Protein AF-A0ABD2ZGV6-F1 (afdb_monomer_lite)

Sequence (115 aa):
MDSVSIGETEGGKIGHRIYLPASFIGGPRDMKHRYIDAMALVQKYGKPDLFLTMTCNTMWKEIQENLKYKEQAQDRPDLVSRVFRAKLKMLKSEITKKQIFGPVIACVYVIEFQK

Organism: NCBI:txid153742

pLDDT: mean 86.67, std 16.08, range [33.81, 97.69]

Structure (mmCIF, N/CA/C/O backbone):
data_AF-A0ABD2ZGV6-F1
#
_entry.id   AF-A0ABD2ZGV6-F1
#
loop_
_atom_site.group_PDB
_atom_site.id
_atom_site.type_symbol
_atom_site.label_atom_id
_atom_site.label_alt_id
_atom_site.label_comp_id
_atom_site.label_asym_id
_atom_site.label_entity_id
_atom_site.label_seq_id
_atom_site.pdbx_PDB_ins_code
_atom_site.Cartn_x
_atom_site.Cartn_y
_atom_site.Cartn_z
_atom_site.occupancy
_atom_site.B_iso_or_equiv
_atom_site.auth_seq_id
_atom_site.auth_comp_id
_atom_site.auth_asym_id
_atom_site.auth_atom_id
_atom_site.pdbx_PDB_model_num
ATOM 1 N N . MET A 1 1 ? -13.332 -7.468 -36.895 1.00 44.56 1 MET A N 1
ATOM 2 C CA . MET A 1 1 ? -13.847 -8.324 -37.977 1.00 44.56 1 MET A CA 1
ATOM 3 C C . MET A 1 1 ? -12.655 -9.080 -38.500 1.00 44.56 1 MET A C 1
ATOM 5 O O . MET A 1 1 ? -11.707 -8.400 -38.846 1.00 44.56 1 MET A O 1
ATOM 9 N N . ASP A 1 2 ? -12.690 -10.404 -38.350 1.00 33.81 2 ASP A N 1
ATOM 10 C CA . ASP A 1 2 ? -11.839 -11.457 -38.939 1.00 33.81 2 ASP A CA 1
ATOM 11 C C . ASP A 1 2 ? -11.937 -12.653 -37.967 1.00 33.81 2 ASP A C 1
ATOM 13 O O . ASP A 1 2 ? -11.636 -12.494 -36.789 1.00 33.81 2 ASP A O 1
ATOM 17 N N . SER A 1 3 ? -12.404 -13.859 -38.278 1.00 39.75 3 SER A N 1
ATOM 18 C CA . SER A 1 3 ? -13.076 -14.418 -39.449 1.00 39.75 3 SER A CA 1
ATOM 19 C C . SER A 1 3 ? -13.896 -15.618 -38.960 1.00 39.75 3 SER A C 1
ATOM 21 O O . SER A 1 3 ? -13.415 -16.430 -38.170 1.00 39.75 3 SER A O 1
ATOM 23 N N . VAL A 1 4 ? -15.142 -15.719 -39.422 1.00 50.69 4 VAL A N 1
ATOM 24 C CA . VAL A 1 4 ? -15.985 -16.916 -39.317 1.00 50.69 4 VAL A CA 1
ATOM 25 C C . VAL A 1 4 ? -15.556 -17.865 -40.427 1.00 50.69 4 VAL A C 1
ATOM 27 O O . VAL A 1 4 ? -15.754 -17.521 -41.587 1.00 50.69 4 VAL A O 1
ATOM 30 N N . SER A 1 5 ? -15.014 -19.039 -40.090 1.00 49.59 5 SER A N 1
ATOM 31 C CA . SER A 1 5 ? -14.970 -20.194 -41.008 1.00 49.59 5 SER A CA 1
ATOM 32 C C . SER A 1 5 ? -14.401 -21.462 -40.360 1.00 49.59 5 SER A C 1
ATOM 34 O O . SER A 1 5 ? -13.454 -22.040 -40.878 1.00 49.59 5 SER A O 1
ATOM 36 N N . ILE A 1 6 ? -14.989 -21.925 -39.253 1.00 45.66 6 ILE A N 1
ATOM 37 C CA . ILE A 1 6 ? -15.055 -23.359 -38.922 1.00 45.66 6 ILE A CA 1
ATOM 38 C C . ILE A 1 6 ? -16.432 -23.567 -38.293 1.00 45.66 6 ILE A C 1
ATOM 40 O O . ILE A 1 6 ? -16.723 -23.015 -37.235 1.00 45.66 6 ILE A O 1
ATOM 44 N N . GLY A 1 7 ? -17.312 -24.284 -38.990 1.00 47.28 7 GLY A N 1
ATOM 45 C CA . GLY A 1 7 ? -18.621 -24.651 -38.467 1.00 47.28 7 GLY A CA 1
ATOM 46 C C . GLY A 1 7 ? -18.458 -25.583 -37.272 1.00 47.28 7 GLY A C 1
ATOM 47 O O . GLY A 1 7 ? -18.287 -26.784 -37.448 1.00 47.28 7 GLY A O 1
ATOM 48 N N . GLU A 1 8 ? -18.494 -25.030 -36.061 1.00 42.75 8 GLU A N 1
ATOM 49 C CA . GLU A 1 8 ? -18.656 -25.822 -34.847 1.00 42.75 8 GLU A CA 1
ATOM 50 C C . GLU A 1 8 ? -20.134 -26.209 -34.706 1.00 42.75 8 GLU A C 1
ATOM 52 O O . GLU A 1 8 ? -20.991 -25.391 -34.380 1.00 42.75 8 GLU A O 1
ATOM 57 N N . THR A 1 9 ? -20.440 -27.480 -34.957 1.00 52.12 9 THR A N 1
ATOM 58 C CA . THR A 1 9 ? -21.767 -28.104 -34.795 1.00 52.12 9 THR A CA 1
ATOM 59 C C . THR A 1 9 ? -22.093 -28.501 -33.347 1.00 52.12 9 THR A C 1
ATOM 61 O O . THR A 1 9 ? -22.996 -29.299 -33.112 1.00 52.12 9 THR A O 1
ATOM 64 N N . GLU A 1 10 ? -21.401 -27.933 -32.356 1.00 49.19 10 GLU A N 1
ATOM 65 C CA . GLU A 1 10 ? -21.692 -28.130 -30.932 1.00 49.19 10 GLU A CA 1
ATOM 66 C C . GLU A 1 10 ? -22.025 -26.793 -30.260 1.00 49.19 10 GLU A C 1
ATOM 68 O O . GLU A 1 10 ? -21.145 -26.009 -29.910 1.00 49.19 10 GLU A O 1
ATOM 73 N N . GLY A 1 11 ? -23.313 -26.555 -29.993 1.00 53.91 11 GLY A N 1
ATOM 74 C CA . GLY A 1 11 ? -23.795 -25.358 -29.285 1.00 53.91 11 GLY A CA 1
ATOM 75 C C . GLY A 1 11 ? -23.295 -25.203 -27.837 1.00 53.91 11 GLY A C 1
ATOM 76 O O . GLY A 1 11 ? -23.634 -24.221 -27.184 1.00 53.91 11 GLY A O 1
ATOM 77 N N . GLY A 1 12 ? -22.492 -26.143 -27.321 1.00 56.28 12 GLY A N 1
ATOM 78 C CA . GLY A 1 12 ? -21.933 -26.121 -25.963 1.00 56.28 12 GLY A CA 1
ATOM 79 C C . GLY A 1 12 ? -20.646 -25.301 -25.796 1.00 56.28 12 GLY A C 1
ATOM 80 O O . GLY A 1 12 ? -20.242 -25.034 -24.663 1.00 56.28 12 GLY A O 1
ATOM 81 N N . LYS A 1 13 ? -20.001 -24.883 -26.896 1.00 50.34 13 LYS A N 1
ATOM 82 C CA . LYS A 1 13 ? -18.731 -24.126 -26.871 1.00 50.34 13 LYS A CA 1
ATOM 83 C C . LYS A 1 13 ? -18.895 -22.608 -26.977 1.00 50.34 13 LYS A C 1
ATOM 85 O O . LYS A 1 13 ? -17.918 -21.870 -26.869 1.00 50.34 13 LYS A O 1
ATOM 90 N N . ILE A 1 14 ? -20.127 -22.117 -27.098 1.00 52.50 14 ILE A N 1
ATOM 91 C CA . ILE A 1 14 ? -20.416 -20.682 -27.137 1.00 52.50 14 ILE A CA 1
ATOM 92 C C . ILE A 1 14 ? -20.626 -20.168 -25.706 1.00 52.50 14 ILE A C 1
ATOM 94 O O . ILE A 1 14 ? -21.635 -20.443 -25.066 1.00 52.50 14 ILE A O 1
ATOM 98 N N . GLY A 1 15 ? -19.661 -19.385 -25.212 1.00 59.81 15 GLY A N 1
ATOM 99 C CA . GLY A 1 15 ? -19.870 -18.441 -24.109 1.00 59.81 15 GLY A CA 1
ATOM 100 C C . GLY A 1 15 ? -20.063 -19.046 -22.715 1.00 59.81 15 GLY A C 1
ATOM 101 O O . GLY A 1 15 ? -21.052 -18.749 -22.046 1.00 59.81 15 GLY A O 1
ATOM 102 N N . HIS A 1 16 ? -19.102 -19.828 -22.215 1.00 64.19 16 HIS A N 1
ATOM 103 C CA . HIS A 1 16 ? -19.086 -20.168 -20.788 1.00 64.19 16 HIS A CA 1
ATOM 104 C C . HIS A 1 16 ? -18.889 -18.902 -19.938 1.00 64.19 16 HIS A C 1
ATOM 106 O O . HIS A 1 16 ? -17.880 -18.204 -20.047 1.00 64.19 16 HIS A O 1
ATOM 112 N N . ARG A 1 17 ? -19.855 -18.601 -19.062 1.00 69.94 17 ARG A N 1
ATOM 113 C CA . ARG A 1 17 ? -19.766 -17.481 -18.118 1.00 69.94 17 ARG A CA 1
ATOM 114 C C . ARG A 1 17 ? -18.743 -17.812 -17.030 1.00 69.94 17 ARG A C 1
ATOM 116 O O . ARG A 1 17 ? -19.065 -18.471 -16.045 1.00 69.94 17 ARG A O 1
ATOM 123 N N . ILE A 1 18 ? -17.509 -17.346 -17.204 1.00 75.38 18 ILE A N 1
ATOM 124 C CA . ILE A 1 18 ? -16.445 -17.503 -16.209 1.00 75.38 18 ILE A CA 1
ATOM 125 C C . ILE A 1 18 ? -16.627 -16.437 -15.125 1.00 75.38 18 ILE A C 1
ATOM 127 O O . ILE A 1 18 ? -16.550 -15.237 -15.388 1.00 75.38 18 ILE A O 1
ATOM 131 N N . TYR A 1 19 ? -16.868 -16.870 -13.888 1.00 78.94 19 TYR A N 1
ATOM 132 C CA . TYR A 1 19 ? -16.866 -15.979 -12.732 1.00 78.94 19 TYR A CA 1
ATOM 133 C C . TYR A 1 19 ? -15.472 -15.941 -12.119 1.00 78.94 19 TYR A C 1
ATOM 135 O O . TYR A 1 19 ? -14.986 -16.949 -11.611 1.00 78.94 19 TYR A O 1
ATOM 143 N N . LEU A 1 20 ? -14.849 -14.764 -12.116 1.00 82.88 20 LEU A N 1
ATOM 144 C CA . LEU A 1 20 ? -13.584 -14.582 -11.412 1.00 82.88 20 LEU A CA 1
ATOM 145 C C . LEU A 1 20 ? -13.802 -14.723 -9.893 1.00 82.88 20 LEU A C 1
ATOM 147 O O . LEU A 1 20 ? -14.740 -14.114 -9.357 1.00 82.88 20 LEU A O 1
ATOM 151 N N . PRO A 1 21 ? -12.969 -15.515 -9.194 1.00 82.44 21 PRO A N 1
ATOM 152 C CA . PRO A 1 21 ? -13.048 -15.673 -7.746 1.00 82.44 21 PRO A CA 1
ATOM 153 C C . PRO A 1 21 ? -12.625 -14.390 -7.018 1.00 82.44 21 PRO A C 1
ATOM 155 O O . PRO A 1 21 ? -11.983 -13.511 -7.588 1.00 82.44 21 PRO A O 1
ATOM 158 N N . ALA A 1 22 ? -12.940 -14.296 -5.723 1.00 80.31 22 ALA A N 1
ATOM 159 C CA . ALA A 1 22 ? -12.493 -13.180 -4.882 1.00 80.31 22 ALA A CA 1
ATOM 160 C C . ALA A 1 22 ? -10.963 -13.125 -4.702 1.00 80.31 22 ALA A C 1
ATOM 162 O O . ALA A 1 22 ? -10.439 -12.087 -4.327 1.00 80.31 22 ALA A O 1
ATOM 163 N N . SER A 1 23 ? -10.241 -14.209 -5.006 1.00 84.38 23 SER A N 1
ATOM 164 C CA . SER A 1 23 ? -8.773 -14.230 -5.034 1.00 84.38 23 SER A CA 1
ATOM 165 C C . SER A 1 23 ? -8.169 -13.457 -6.213 1.00 84.38 23 SER A C 1
ATOM 167 O O . SER A 1 23 ? -6.965 -13.205 -6.221 1.00 84.38 23 SER A O 1
ATOM 169 N N . PHE A 1 24 ? -8.976 -13.065 -7.206 1.00 85.94 24 PHE A N 1
ATOM 170 C CA . PHE A 1 24 ? -8.527 -12.194 -8.285 1.00 85.94 24 PHE A CA 1
ATOM 171 C C . PHE A 1 24 ? -8.419 -10.743 -7.790 1.00 85.94 24 PHE A C 1
ATOM 173 O O . PHE A 1 24 ? -9.414 -10.017 -7.708 1.00 85.94 24 PHE A O 1
ATOM 180 N N . ILE A 1 25 ? -7.191 -10.338 -7.457 1.00 84.75 25 ILE A N 1
ATOM 181 C CA . ILE A 1 25 ? -6.867 -9.015 -6.910 1.00 84.75 25 ILE A CA 1
ATOM 182 C C . ILE A 1 25 ? -7.307 -7.900 -7.867 1.00 84.75 25 ILE A C 1
ATOM 184 O O . ILE A 1 25 ? -7.008 -7.935 -9.058 1.00 84.75 25 ILE A O 1
ATOM 188 N N . GLY A 1 26 ? -7.991 -6.889 -7.331 1.00 83.25 26 GLY A N 1
ATOM 189 C CA . GLY A 1 26 ? -8.499 -5.742 -8.089 1.00 83.25 26 GLY A CA 1
ATOM 190 C C . GLY A 1 26 ? -9.818 -6.005 -8.821 1.00 83.25 26 GLY A C 1
ATOM 191 O O . GLY A 1 26 ? -10.369 -5.093 -9.436 1.00 83.25 26 GLY A O 1
ATOM 192 N N . GLY A 1 27 ? -10.361 -7.225 -8.753 1.00 88.50 27 GLY A N 1
ATOM 193 C CA . GLY A 1 27 ? -11.691 -7.531 -9.272 1.00 88.50 27 GLY A CA 1
ATOM 194 C C . GLY A 1 27 ? -12.822 -7.011 -8.373 1.00 88.50 27 GLY A C 1
ATOM 195 O O . GLY A 1 27 ? -12.616 -6.799 -7.176 1.00 88.50 27 GLY A O 1
ATOM 196 N N . PRO A 1 28 ? -14.063 -6.901 -8.889 1.00 88.56 28 PRO A N 1
ATOM 197 C CA . PRO A 1 28 ? -15.209 -6.428 -8.103 1.00 88.56 28 PRO A CA 1
ATOM 198 C C . PRO A 1 28 ? -15.451 -7.225 -6.812 1.00 88.56 28 PRO A C 1
ATOM 200 O O . PRO A 1 28 ? -15.872 -6.668 -5.800 1.00 88.56 28 PRO A O 1
ATOM 203 N N . ARG A 1 29 ? -15.177 -8.537 -6.832 1.00 89.31 29 ARG A N 1
ATOM 204 C CA . ARG A 1 29 ? -15.345 -9.407 -5.659 1.00 89.31 29 ARG A CA 1
ATOM 205 C C . ARG A 1 29 ? -14.250 -9.206 -4.608 1.00 89.31 29 ARG A C 1
ATOM 207 O O . ARG A 1 29 ? -14.592 -9.160 -3.432 1.00 89.31 29 ARG A O 1
ATOM 214 N N . ASP A 1 30 ? -12.988 -9.058 -5.015 1.00 90.75 30 ASP A N 1
ATOM 215 C CA . ASP A 1 30 ? -11.868 -8.730 -4.111 1.00 90.75 30 ASP A CA 1
ATOM 216 C C . ASP A 1 30 ? -12.109 -7.374 -3.436 1.00 90.75 30 ASP A C 1
ATOM 218 O O . ASP A 1 30 ? -12.086 -7.274 -2.212 1.00 90.75 30 ASP A O 1
ATOM 222 N N . MET A 1 31 ? -12.466 -6.351 -4.220 1.00 91.00 31 MET A N 1
ATOM 223 C CA . MET A 1 31 ? -12.767 -5.014 -3.697 1.00 91.00 31 MET A CA 1
ATOM 224 C C . MET A 1 31 ? -13.933 -5.036 -2.699 1.00 91.00 31 MET A C 1
ATOM 226 O O . MET A 1 31 ? -13.835 -4.448 -1.622 1.00 91.00 31 MET A O 1
ATOM 230 N N . LYS A 1 32 ? -15.016 -5.770 -3.008 1.00 92.50 32 LYS A N 1
ATOM 231 C CA . LYS A 1 32 ? -16.143 -5.953 -2.079 1.00 92.50 32 LYS A CA 1
ATOM 232 C C . LYS A 1 32 ? -15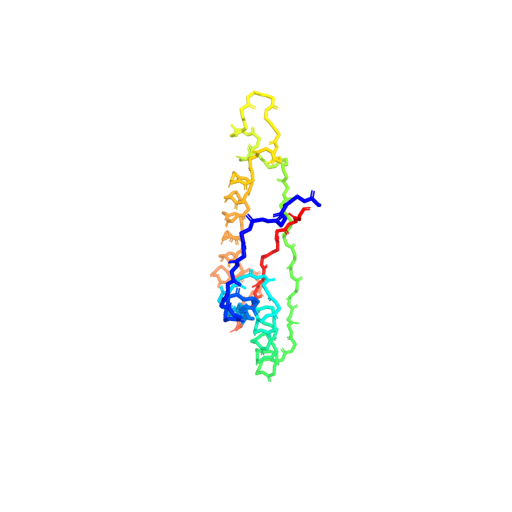.715 -6.659 -0.790 1.00 92.50 32 LYS A C 1
ATOM 234 O O . LYS A 1 32 ? -16.157 -6.259 0.281 1.00 92.50 32 LYS A O 1
ATOM 239 N N . HIS A 1 33 ? -14.878 -7.691 -0.884 1.00 91.94 33 HIS A N 1
ATOM 240 C CA . HIS A 1 33 ? -14.392 -8.430 0.281 1.00 91.94 33 HIS A CA 1
ATOM 241 C C . HIS A 1 33 ? -13.565 -7.526 1.204 1.00 91.94 33 HIS A C 1
ATOM 243 O O . HIS A 1 33 ? -13.887 -7.398 2.379 1.00 91.94 33 HIS A O 1
ATOM 249 N N . ARG A 1 34 ? -12.589 -6.794 0.650 1.00 92.56 34 ARG A N 1
ATOM 250 C CA . ARG A 1 34 ? -11.756 -5.842 1.409 1.00 92.56 34 ARG A CA 1
ATOM 251 C C . ARG A 1 34 ? -12.572 -4.748 2.086 1.00 92.56 34 ARG A C 1
ATOM 253 O O . ARG A 1 34 ? -12.262 -4.357 3.207 1.00 92.56 34 ARG A O 1
ATOM 260 N N . TYR A 1 35 ? -13.607 -4.250 1.407 1.00 93.81 35 TYR A N 1
ATOM 261 C CA . TYR A 1 35 ? -14.521 -3.275 1.993 1.00 93.81 35 TYR A CA 1
ATOM 262 C C . TYR A 1 35 ? -15.257 -3.855 3.206 1.00 93.81 35 TYR A C 1
ATOM 264 O O . TYR A 1 35 ? -15.294 -3.219 4.255 1.00 93.81 35 TYR A O 1
ATOM 272 N N . ILE A 1 36 ? -15.805 -5.069 3.088 1.00 95.19 36 ILE A N 1
ATOM 273 C CA . ILE A 1 36 ? -16.504 -5.735 4.197 1.00 95.19 36 ILE A CA 1
ATOM 274 C C . ILE A 1 36 ? -15.550 -5.974 5.376 1.00 95.19 36 ILE A C 1
ATOM 276 O O . ILE A 1 36 ? -15.922 -5.680 6.510 1.00 95.19 36 ILE A O 1
ATOM 280 N N . ASP A 1 37 ? -14.315 -6.412 5.123 1.00 94.19 37 ASP A N 1
ATOM 281 C CA . ASP A 1 37 ? -13.303 -6.605 6.171 1.00 94.19 37 ASP A CA 1
ATOM 282 C C . ASP A 1 37 ? -12.970 -5.295 6.898 1.00 94.19 37 ASP A C 1
ATOM 284 O O . ASP A 1 37 ? -12.916 -5.248 8.129 1.00 94.19 37 ASP A O 1
ATOM 288 N N . ALA A 1 38 ? -12.790 -4.204 6.147 1.00 95.00 38 ALA A N 1
ATOM 289 C CA . ALA A 1 38 ? -12.554 -2.885 6.724 1.00 95.00 38 ALA A CA 1
ATOM 290 C C . ALA A 1 38 ? -13.749 -2.418 7.573 1.00 95.00 38 ALA A C 1
ATOM 292 O O . ALA A 1 38 ? -13.559 -1.920 8.683 1.00 95.00 38 ALA A O 1
ATOM 293 N N . MET A 1 39 ? -14.980 -2.625 7.095 1.00 95.81 39 MET A N 1
ATOM 294 C CA . MET A 1 39 ? -16.193 -2.284 7.843 1.00 95.81 39 MET A CA 1
ATOM 295 C C . MET A 1 39 ? -16.350 -3.122 9.113 1.00 95.81 39 MET A C 1
ATOM 297 O O . MET A 1 39 ? -16.777 -2.586 10.133 1.00 95.81 39 MET A O 1
ATOM 301 N N . ALA A 1 40 ? -15.953 -4.396 9.097 1.00 96.44 40 ALA A N 1
ATOM 302 C CA . ALA A 1 40 ? -15.949 -5.239 10.289 1.00 96.44 40 ALA A CA 1
ATOM 303 C C . ALA A 1 40 ? -14.979 -4.707 11.361 1.00 96.44 40 ALA A C 1
ATOM 305 O O . ALA A 1 40 ? -15.306 -4.710 12.550 1.00 96.44 40 ALA A O 1
ATOM 306 N N . LEU A 1 41 ? -13.812 -4.188 10.955 1.00 96.06 41 LEU A N 1
ATOM 307 C CA . LEU A 1 41 ? -12.895 -3.513 11.880 1.00 96.06 41 LEU A CA 1
ATOM 308 C C . LEU A 1 41 ? -13.512 -2.237 12.457 1.00 96.06 41 LEU A C 1
ATOM 310 O O . LEU A 1 41 ? -13.440 -2.039 13.667 1.00 96.06 41 LEU A O 1
ATOM 314 N N . VAL A 1 42 ? -14.155 -1.411 11.627 1.00 95.56 42 VAL A N 1
ATOM 315 C CA . VAL A 1 42 ? -14.814 -0.176 12.085 1.00 95.56 42 VAL A CA 1
ATOM 316 C C . VAL A 1 42 ? -15.973 -0.476 13.034 1.00 95.56 42 VAL A C 1
ATOM 318 O O . VAL A 1 42 ? -16.137 0.194 14.048 1.00 95.56 42 VAL A O 1
ATOM 321 N N . GLN A 1 43 ? -16.757 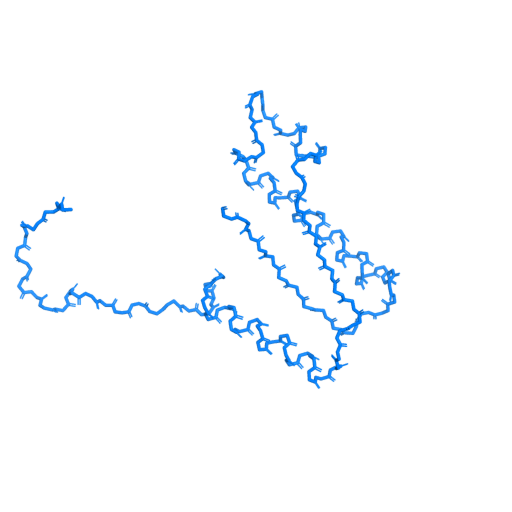-1.515 12.756 1.00 97.12 43 GLN A N 1
ATOM 322 C CA . GLN A 1 43 ? -17.847 -1.939 13.630 1.00 97.12 43 GLN A CA 1
ATOM 323 C C . GLN A 1 43 ? -17.334 -2.429 14.992 1.00 97.12 43 GLN A C 1
ATOM 325 O O . GLN A 1 43 ? -17.982 -2.198 16.009 1.00 97.12 43 GLN A O 1
ATOM 330 N N . LYS A 1 44 ? -16.174 -3.099 15.022 1.00 97.31 44 LYS A N 1
ATOM 331 C CA . LYS A 1 44 ? -15.591 -3.656 16.250 1.00 97.31 44 LYS A CA 1
ATOM 332 C C . LYS A 1 44 ? -14.812 -2.632 17.079 1.00 97.31 44 LYS A C 1
ATOM 334 O O . LYS A 1 44 ? -14.881 -2.675 18.303 1.00 97.31 44 LYS A O 1
ATOM 339 N N . TYR A 1 45 ? -14.041 -1.765 16.428 1.00 95.88 45 TYR A N 1
ATOM 340 C CA . TYR A 1 45 ? -13.079 -0.869 17.081 1.00 95.88 45 TYR A CA 1
ATOM 341 C C . TYR A 1 45 ? -13.448 0.616 16.977 1.00 95.88 45 TYR A C 1
ATOM 343 O O . TYR A 1 45 ? -12.799 1.447 17.605 1.00 95.88 45 TYR A O 1
ATOM 351 N N . GLY A 1 46 ? -14.498 0.959 16.231 1.00 95.06 46 GLY A N 1
ATOM 352 C CA . GLY A 1 46 ? -14.908 2.336 15.983 1.00 95.06 46 GLY A CA 1
ATOM 353 C C . GLY A 1 46 ? -14.224 2.958 14.764 1.00 95.06 46 GLY A C 1
ATOM 354 O O . GLY A 1 46 ? -13.593 2.287 13.946 1.00 95.06 46 GLY A O 1
ATOM 355 N N . LYS A 1 47 ? -14.394 4.274 14.610 1.00 94.06 47 LYS A N 1
ATOM 356 C CA . LYS A 1 47 ? -13.819 5.035 13.493 1.00 94.06 47 LYS A CA 1
ATOM 357 C C . LYS A 1 47 ? -12.279 4.956 13.494 1.00 94.06 47 LYS A C 1
ATOM 359 O O . LYS A 1 47 ? -11.687 4.910 14.569 1.00 94.06 47 LYS A O 1
ATOM 364 N N . PRO A 1 48 ? -11.621 5.019 12.326 1.00 94.69 48 PRO A N 1
ATOM 365 C CA . PRO A 1 48 ? -10.168 5.115 12.273 1.00 94.69 48 PRO A CA 1
ATOM 366 C C . PRO A 1 48 ? -9.674 6.443 12.863 1.00 94.69 48 PRO A C 1
ATOM 368 O O . PRO A 1 48 ? -10.299 7.492 12.680 1.00 94.69 48 PRO A O 1
ATOM 371 N N . ASP A 1 49 ? -8.519 6.395 13.525 1.00 95.44 49 ASP A N 1
ATOM 372 C CA . ASP A 1 49 ? -7.828 7.587 14.033 1.00 95.44 49 ASP A CA 1
ATOM 373 C C . ASP A 1 49 ? -6.884 8.202 12.995 1.00 95.44 49 ASP A C 1
ATOM 375 O O . ASP A 1 49 ? -6.688 9.415 12.970 1.00 95.44 49 ASP A O 1
ATOM 379 N N . LEU A 1 50 ? -6.322 7.372 12.110 1.00 94.19 50 LEU A N 1
ATOM 380 C CA . LEU A 1 50 ? -5.381 7.784 11.071 1.00 94.19 50 LEU A CA 1
ATOM 381 C C . LEU A 1 50 ? -5.840 7.304 9.695 1.00 94.19 50 LEU A C 1
ATOM 383 O O . LEU A 1 50 ? -6.208 6.143 9.514 1.00 94.19 50 LEU A O 1
ATOM 387 N N . PHE A 1 51 ? -5.732 8.192 8.708 1.00 94.19 51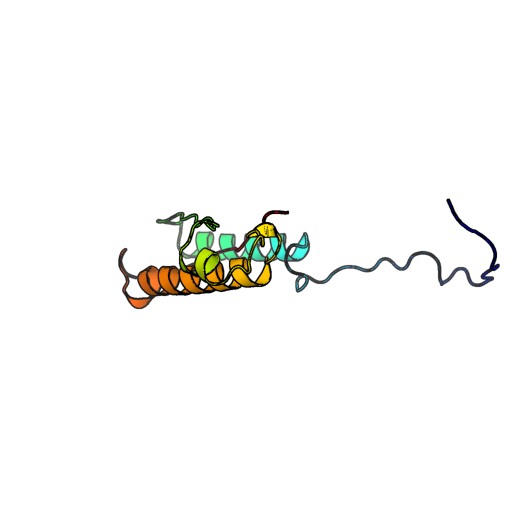 PHE A N 1
ATOM 388 C CA . PHE A 1 51 ? -5.889 7.877 7.293 1.00 94.19 51 PHE A CA 1
ATOM 389 C C . PHE A 1 51 ? -4.652 8.372 6.543 1.00 94.19 51 PHE A C 1
ATOM 391 O O . PHE A 1 51 ? -4.390 9.572 6.489 1.00 94.19 51 PHE A O 1
ATOM 398 N N . LEU A 1 52 ? -3.856 7.444 6.009 1.00 94.75 52 LEU A N 1
ATOM 399 C CA . LEU A 1 52 ? -2.553 7.736 5.412 1.00 94.75 52 LEU A CA 1
ATOM 400 C C . LEU A 1 52 ? -2.528 7.287 3.953 1.00 94.75 52 LEU A C 1
ATOM 402 O O . LEU A 1 52 ? -2.920 6.167 3.636 1.00 94.75 52 LEU A O 1
ATOM 406 N N . THR A 1 53 ? -2.007 8.148 3.080 1.00 95.06 53 THR A N 1
ATOM 407 C CA . THR A 1 53 ? -1.760 7.836 1.668 1.00 95.06 53 THR A CA 1
ATOM 408 C C . THR A 1 53 ? -0.267 7.947 1.393 1.00 95.06 53 THR A C 1
ATOM 410 O O . THR A 1 53 ? 0.351 8.959 1.718 1.00 95.06 53 THR A O 1
ATOM 413 N N . MET A 1 54 ? 0.321 6.908 0.796 1.00 95.00 54 MET A N 1
ATOM 414 C CA . MET A 1 54 ? 1.704 6.935 0.324 1.00 95.00 54 MET A CA 1
ATOM 415 C C . MET A 1 54 ? 1.712 6.780 -1.194 1.00 95.00 54 MET A C 1
ATOM 417 O O . MET A 1 54 ? 1.301 5.744 -1.712 1.00 95.00 54 MET A O 1
ATOM 421 N N . THR A 1 55 ? 2.223 7.790 -1.891 1.00 94.62 55 THR A N 1
ATOM 422 C CA . THR A 1 55 ? 2.351 7.791 -3.353 1.00 94.62 55 THR A CA 1
ATOM 423 C C . THR A 1 55 ? 3.785 7.461 -3.746 1.00 94.62 55 THR A C 1
ATOM 425 O O . THR A 1 55 ? 4.737 7.925 -3.115 1.00 94.62 55 THR A O 1
ATOM 428 N N . CYS A 1 56 ? 3.959 6.643 -4.784 1.00 94.12 56 CYS A N 1
ATOM 429 C CA . CYS A 1 56 ? 5.286 6.365 -5.318 1.00 94.12 56 CYS A CA 1
ATOM 430 C C . CYS A 1 56 ? 5.861 7.614 -5.997 1.00 94.12 56 CYS A C 1
ATOM 432 O O . CYS A 1 56 ? 5.193 8.218 -6.831 1.00 94.12 56 CYS A O 1
ATOM 434 N N . ASN A 1 57 ? 7.108 7.964 -5.682 1.00 93.62 57 ASN A N 1
ATOM 435 C CA . ASN A 1 57 ? 7.829 9.031 -6.370 1.00 93.62 57 ASN A CA 1
ATOM 436 C C . ASN A 1 57 ? 8.915 8.419 -7.261 1.00 93.62 57 ASN A C 1
ATOM 438 O O . ASN A 1 57 ? 9.840 7.777 -6.767 1.00 93.62 57 ASN A O 1
ATOM 442 N N . THR A 1 58 ? 8.816 8.631 -8.573 1.00 92.56 58 THR A N 1
ATOM 443 C CA . THR A 1 58 ? 9.792 8.132 -9.553 1.00 92.56 58 THR A CA 1
ATOM 444 C C . THR A 1 58 ? 11.173 8.765 -9.385 1.00 92.56 58 THR A C 1
ATOM 446 O O . THR A 1 58 ? 12.164 8.145 -9.759 1.00 92.56 58 THR A O 1
ATOM 449 N N . MET A 1 59 ? 11.265 9.941 -8.756 1.00 94.19 59 MET A N 1
ATOM 450 C CA . MET A 1 59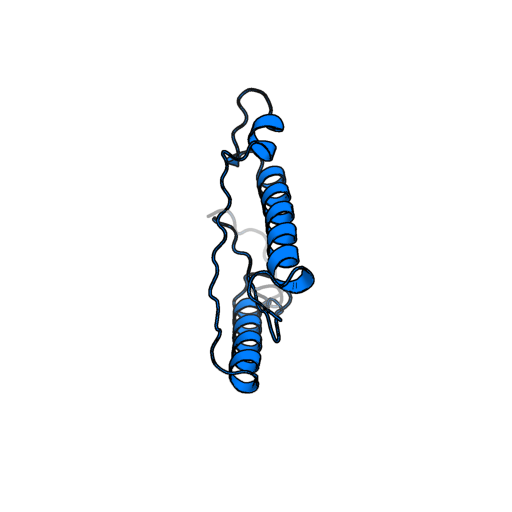 ? 12.520 10.650 -8.470 1.00 94.19 59 MET A CA 1
ATOM 451 C C . MET A 1 59 ? 13.274 10.106 -7.252 1.00 94.19 59 MET A C 1
ATOM 453 O O . MET A 1 59 ? 14.309 10.652 -6.873 1.00 94.19 59 MET A O 1
ATOM 457 N N . TRP A 1 60 ? 12.781 9.048 -6.604 1.00 95.94 60 TRP A N 1
ATOM 458 C CA . TRP A 1 60 ? 13.534 8.403 -5.535 1.00 95.94 60 TRP A CA 1
ATOM 459 C C . TRP A 1 60 ? 14.882 7.892 -6.036 1.00 95.94 60 TRP A C 1
ATOM 461 O O . TRP A 1 60 ? 14.974 7.247 -7.081 1.00 95.94 60 TRP A O 1
ATOM 471 N N . LYS A 1 61 ? 15.923 8.155 -5.242 1.00 96.31 61 LYS A N 1
ATOM 472 C CA . LYS A 1 61 ? 17.312 7.812 -5.552 1.00 96.31 61 LYS A CA 1
ATOM 473 C C . LYS A 1 61 ? 17.468 6.327 -5.894 1.00 96.31 61 LYS A C 1
ATOM 475 O O . LYS A 1 61 ? 18.109 5.995 -6.881 1.00 96.31 61 LYS A O 1
ATOM 480 N N . GLU A 1 62 ? 16.787 5.447 -5.159 1.00 96.81 62 GLU A N 1
ATOM 481 C CA . GLU A 1 62 ? 16.828 4.000 -5.391 1.00 96.81 62 GLU A CA 1
ATOM 482 C C . GLU A 1 62 ? 16.272 3.588 -6.763 1.00 96.81 62 GLU A C 1
ATOM 484 O O . GLU A 1 62 ? 16.675 2.558 -7.298 1.00 96.81 62 GLU A O 1
ATOM 489 N N . ILE A 1 63 ? 15.353 4.374 -7.337 1.00 96.38 63 ILE A N 1
ATOM 490 C CA . ILE A 1 63 ? 14.862 4.167 -8.704 1.00 96.38 63 ILE A CA 1
ATOM 491 C C . ILE A 1 63 ? 15.891 4.730 -9.682 1.00 96.38 63 ILE A C 1
ATOM 493 O O . ILE A 1 63 ? 16.382 3.991 -10.525 1.00 96.38 63 ILE A O 1
ATOM 497 N N . GLN A 1 64 ? 16.254 6.005 -9.530 1.00 95.75 64 GLN A N 1
ATOM 498 C CA . GLN A 1 64 ? 17.124 6.720 -10.468 1.00 95.75 64 GLN A CA 1
ATOM 499 C C . GLN A 1 64 ? 18.491 6.047 -10.655 1.00 95.75 64 GLN A C 1
ATOM 501 O O . GLN A 1 64 ? 18.958 5.912 -11.780 1.00 95.75 64 GLN A O 1
ATOM 506 N N . GLU A 1 65 ? 19.107 5.554 -9.579 1.00 95.75 65 GLU A N 1
ATOM 507 C CA . GLU A 1 65 ? 20.410 4.873 -9.636 1.00 95.75 65 GLU A CA 1
ATOM 508 C C . GLU A 1 65 ? 20.359 3.486 -10.292 1.00 95.75 65 GLU A C 1
ATOM 510 O O . GLU A 1 65 ? 21.395 2.948 -10.674 1.00 95.75 65 GLU A O 1
ATOM 515 N N . ASN A 1 66 ? 19.170 2.889 -10.415 1.00 95.44 66 ASN A N 1
ATOM 516 C CA . ASN A 1 66 ? 18.972 1.554 -10.985 1.00 95.44 66 ASN A CA 1
ATOM 517 C C . ASN A 1 66 ? 18.313 1.586 -12.377 1.00 95.44 66 ASN A C 1
ATOM 519 O O . ASN A 1 66 ? 18.001 0.522 -12.926 1.00 95.44 66 ASN A O 1
ATOM 523 N N . LEU A 1 67 ? 18.104 2.780 -12.942 1.00 95.81 67 LEU A N 1
ATOM 524 C CA . LEU A 1 67 ? 17.707 2.965 -14.335 1.00 95.81 67 LEU A CA 1
ATOM 525 C C . LEU A 1 67 ? 18.932 2.871 -15.247 1.00 95.81 67 LEU A C 1
ATOM 527 O O . LEU A 1 67 ? 20.011 3.381 -14.941 1.00 95.81 67 LEU A O 1
ATOM 531 N N . LYS A 1 68 ? 18.769 2.208 -16.390 1.00 93.12 68 LYS A N 1
ATOM 532 C CA . LYS A 1 68 ? 19.791 2.161 -17.440 1.00 93.12 68 LYS A CA 1
ATOM 533 C C . LYS A 1 68 ? 19.830 3.477 -18.217 1.00 93.12 68 LYS A C 1
ATOM 535 O O . LYS A 1 68 ? 18.936 4.316 -18.127 1.00 93.12 68 LYS A O 1
ATOM 540 N N . TYR A 1 69 ? 20.872 3.655 -19.028 1.00 91.12 69 TYR A N 1
ATOM 541 C CA . TYR A 1 69 ? 21.006 4.834 -19.883 1.00 91.12 69 TYR A CA 1
ATOM 542 C C . TYR A 1 69 ? 19.761 5.021 -20.770 1.00 91.12 69 TYR A C 1
ATOM 544 O O . TYR A 1 69 ? 19.411 4.118 -21.529 1.00 91.12 69 TYR A O 1
ATOM 552 N N . LYS A 1 70 ? 19.129 6.203 -20.670 1.00 91.12 70 LYS A N 1
ATOM 553 C CA . LYS A 1 70 ? 17.870 6.603 -21.339 1.00 91.12 70 LYS A CA 1
ATOM 554 C C . LYS A 1 70 ? 16.599 5.846 -20.921 1.00 91.12 70 LYS A C 1
ATOM 556 O O . LYS A 1 70 ? 15.550 6.100 -21.501 1.00 91.12 70 LYS A O 1
ATOM 561 N N . GLU A 1 71 ? 16.668 4.959 -19.936 1.00 92.94 71 GLU A N 1
ATOM 562 C CA . GLU A 1 71 ? 15.490 4.281 -19.392 1.00 92.94 71 GLU A CA 1
ATOM 563 C C . GLU A 1 71 ? 14.710 5.238 -18.483 1.00 92.94 71 GLU A C 1
ATOM 565 O O . GLU A 1 71 ? 15.300 5.950 -17.667 1.00 92.94 71 GLU A O 1
ATOM 570 N N . GLN A 1 72 ? 13.386 5.262 -18.610 1.00 92.75 72 GLN A N 1
ATOM 571 C CA . GLN A 1 72 ? 12.510 6.006 -17.714 1.00 92.75 72 GLN A CA 1
ATOM 572 C C . GLN A 1 72 ? 11.895 5.080 -16.666 1.00 92.75 72 GLN A C 1
ATOM 574 O O . GLN A 1 72 ? 11.802 3.865 -16.831 1.00 92.75 72 GLN A O 1
ATOM 579 N N . ALA A 1 73 ? 11.415 5.658 -15.565 1.00 91.50 73 ALA A N 1
ATOM 580 C CA . ALA A 1 73 ? 10.766 4.884 -14.510 1.00 91.50 73 ALA A CA 1
ATOM 581 C C . ALA A 1 73 ? 9.527 4.116 -15.012 1.00 91.50 73 ALA A C 1
ATOM 583 O O . ALA A 1 73 ? 9.257 3.025 -14.511 1.00 91.50 73 ALA A O 1
ATOM 584 N N . GLN A 1 74 ? 8.800 4.646 -16.009 1.00 90.31 74 GLN A N 1
ATOM 585 C CA . GLN A 1 74 ? 7.665 3.935 -16.611 1.00 90.31 74 GLN A CA 1
ATOM 586 C C . GLN A 1 74 ? 8.094 2.668 -17.364 1.00 90.31 74 GLN A C 1
ATOM 588 O O . GLN A 1 74 ? 7.321 1.715 -17.414 1.00 90.31 74 GLN A O 1
ATOM 593 N N . ASP A 1 75 ? 9.324 2.625 -17.883 1.00 92.81 75 ASP A N 1
ATOM 594 C CA . ASP A 1 75 ? 9.860 1.466 -18.605 1.00 92.81 75 ASP A CA 1
ATOM 595 C C . ASP A 1 75 ? 10.216 0.310 -17.650 1.00 92.81 75 ASP A C 1
ATOM 597 O O . ASP A 1 75 ? 10.366 -0.838 -18.071 1.00 92.81 75 ASP A O 1
ATOM 601 N N . ARG A 1 76 ? 10.325 0.591 -16.340 1.00 93.44 76 ARG A N 1
ATOM 602 C CA . ARG A 1 76 ? 10.701 -0.371 -15.289 1.00 93.44 76 ARG A CA 1
ATOM 603 C C . ARG A 1 76 ? 9.693 -0.437 -14.144 1.00 93.44 76 ARG A C 1
ATOM 605 O O . ARG A 1 76 ? 10.038 -0.174 -12.983 1.00 93.44 76 ARG A O 1
ATOM 612 N N . PRO A 1 77 ? 8.446 -0.864 -14.418 1.00 92.75 77 PRO A N 1
ATOM 613 C CA . PRO A 1 77 ? 7.413 -0.977 -13.392 1.00 92.75 77 PRO A CA 1
ATOM 614 C C . PRO A 1 77 ? 7.791 -1.971 -12.283 1.00 92.75 77 PRO A C 1
ATOM 616 O O . PRO A 1 77 ? 7.363 -1.807 -11.139 1.00 92.75 77 PRO A O 1
ATOM 619 N N . ASP A 1 78 ? 8.633 -2.970 -12.574 1.00 94.31 78 ASP A N 1
ATOM 620 C CA . ASP A 1 78 ? 9.182 -3.903 -11.586 1.00 94.31 78 ASP A CA 1
ATOM 621 C C . ASP A 1 78 ? 10.060 -3.186 -10.548 1.00 94.31 78 ASP A C 1
ATOM 623 O O . ASP A 1 78 ? 9.906 -3.407 -9.343 1.00 94.31 78 ASP A O 1
ATOM 627 N N . LEU A 1 79 ? 10.951 -2.298 -11.002 1.00 95.44 79 LEU A N 1
ATOM 628 C CA . LEU A 1 79 ? 11.853 -1.527 -10.151 1.00 95.44 79 LEU A CA 1
ATOM 629 C C . LEU A 1 79 ? 11.055 -0.573 -9.265 1.00 95.44 79 LEU A C 1
ATOM 631 O O . LEU A 1 79 ? 11.204 -0.595 -8.042 1.00 95.44 79 LEU A O 1
ATOM 635 N N . VAL A 1 80 ? 10.153 0.198 -9.877 1.00 95.06 80 VAL A N 1
ATOM 636 C CA . VAL A 1 80 ? 9.277 1.148 -9.178 1.00 95.06 80 VAL A CA 1
ATOM 637 C C . VAL A 1 80 ? 8.457 0.427 -8.104 1.00 95.06 80 VAL A C 1
ATOM 639 O O . VAL A 1 80 ? 8.481 0.812 -6.932 1.00 95.06 80 VAL A O 1
ATOM 642 N N . SER A 1 81 ? 7.814 -0.689 -8.462 1.00 95.00 81 SER A N 1
ATOM 643 C CA . SER A 1 81 ? 7.008 -1.492 -7.534 1.00 95.00 81 SER A CA 1
ATOM 644 C C . SER A 1 81 ? 7.835 -2.065 -6.383 1.00 95.00 81 SER A C 1
ATOM 646 O O . SER A 1 81 ? 7.375 -2.109 -5.239 1.00 95.00 81 SER A O 1
ATOM 648 N N . ARG A 1 82 ? 9.072 -2.503 -6.649 1.00 96.25 82 ARG A N 1
ATOM 649 C CA . ARG A 1 82 ? 9.975 -3.031 -5.616 1.00 96.25 82 ARG A CA 1
ATOM 650 C C . ARG A 1 82 ? 10.398 -1.953 -4.626 1.00 96.25 82 ARG A C 1
ATOM 652 O O . ARG A 1 82 ? 10.338 -2.212 -3.422 1.00 96.25 82 ARG A O 1
ATOM 659 N N . VAL A 1 83 ? 10.787 -0.774 -5.112 1.00 97.00 83 VAL A N 1
ATOM 660 C CA . VAL A 1 83 ? 11.187 0.355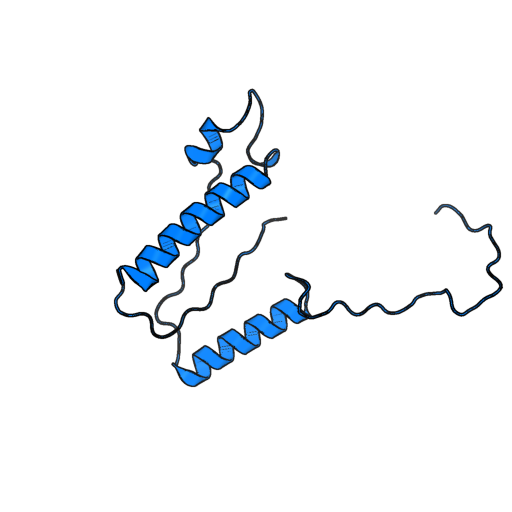 -4.259 1.00 97.00 83 VAL A CA 1
ATOM 661 C C . VAL A 1 83 ? 10.000 0.838 -3.429 1.00 97.00 83 VAL A C 1
ATOM 663 O O . VAL A 1 83 ? 10.115 0.952 -2.207 1.00 97.00 83 VAL A O 1
ATOM 666 N N . PHE A 1 84 ? 8.831 1.019 -4.050 1.00 96.50 84 PHE A N 1
ATOM 667 C CA . PHE A 1 84 ? 7.600 1.361 -3.339 1.00 96.50 84 PHE A CA 1
ATOM 668 C C . PHE A 1 84 ? 7.278 0.343 -2.242 1.00 96.50 84 PHE A C 1
ATOM 670 O O . PHE A 1 84 ? 7.049 0.715 -1.092 1.00 96.50 84 PHE A O 1
ATOM 677 N N . ARG A 1 85 ? 7.328 -0.958 -2.558 1.00 96.31 85 ARG A N 1
ATOM 678 C CA . ARG A 1 85 ? 7.065 -2.024 -1.583 1.00 96.31 85 ARG A CA 1
ATOM 679 C C . ARG A 1 85 ? 8.056 -2.002 -0.420 1.00 96.31 85 ARG A C 1
ATOM 681 O O . ARG A 1 85 ? 7.654 -2.279 0.710 1.00 96.31 85 ARG A O 1
ATOM 688 N N . ALA A 1 86 ? 9.329 -1.701 -0.671 1.00 97.56 86 ALA A N 1
ATOM 689 C CA . ALA A 1 86 ? 10.331 -1.573 0.383 1.00 97.56 86 ALA A CA 1
ATOM 690 C C . ALA A 1 86 ? 10.000 -0.403 1.323 1.00 97.56 86 ALA A C 1
ATOM 692 O O . ALA A 1 86 ? 9.911 -0.605 2.535 1.00 97.56 86 ALA A O 1
ATOM 693 N N . LYS A 1 87 ? 9.708 0.782 0.773 1.00 97.69 87 LYS A N 1
ATOM 694 C CA . LYS A 1 87 ? 9.333 1.963 1.567 1.00 97.69 87 LYS A CA 1
ATOM 695 C C . LYS A 1 87 ? 8.008 1.772 2.313 1.00 97.69 87 LYS A C 1
ATOM 697 O O . LYS A 1 87 ? 7.919 2.126 3.485 1.00 97.69 87 LYS A O 1
ATOM 702 N N . LEU A 1 88 ? 7.022 1.106 1.706 1.00 97.06 88 LEU A N 1
ATOM 703 C CA . LEU A 1 88 ? 5.764 0.750 2.371 1.00 97.06 88 LEU A CA 1
ATOM 704 C C . LEU A 1 88 ? 6.004 -0.156 3.584 1.00 97.06 88 LEU A C 1
ATOM 706 O O . LEU A 1 88 ? 5.420 0.054 4.645 1.00 97.06 88 LEU A O 1
ATOM 710 N N . LYS A 1 89 ? 6.871 -1.169 3.444 1.00 97.25 89 LYS A N 1
ATOM 711 C CA . LYS A 1 89 ? 7.237 -2.055 4.560 1.00 97.25 89 LYS A CA 1
ATOM 712 C C . LYS A 1 89 ? 7.916 -1.287 5.690 1.00 97.25 89 LYS A C 1
ATOM 714 O O . LYS A 1 89 ? 7.619 -1.566 6.850 1.00 97.25 89 LYS A O 1
ATOM 719 N N . MET A 1 90 ? 8.788 -0.333 5.358 1.00 97.62 90 MET A N 1
ATOM 720 C CA . MET A 1 90 ? 9.407 0.546 6.351 1.00 97.62 90 MET A CA 1
ATOM 721 C C . MET A 1 90 ? 8.343 1.362 7.084 1.00 97.62 90 MET A C 1
ATOM 723 O O . MET A 1 90 ? 8.240 1.239 8.299 1.00 97.62 90 MET A O 1
ATOM 727 N N . LEU A 1 91 ? 7.482 2.085 6.360 1.00 96.88 91 LEU A N 1
ATOM 728 C CA . LEU A 1 91 ? 6.407 2.887 6.953 1.00 96.88 91 LEU A CA 1
ATOM 729 C C . LEU A 1 91 ? 5.502 2.051 7.871 1.00 96.88 91 LEU A C 1
ATOM 731 O O . LEU A 1 91 ? 5.234 2.434 9.008 1.00 96.88 91 LEU A O 1
ATOM 735 N N . LYS A 1 92 ? 5.088 0.861 7.421 1.00 96.19 92 LYS A N 1
ATOM 736 C CA . LYS A 1 92 ? 4.285 -0.060 8.235 1.00 96.19 92 LYS A CA 1
ATOM 737 C C . LYS A 1 92 ? 5.017 -0.475 9.512 1.00 96.19 92 LYS A C 1
ATOM 739 O O . LYS A 1 92 ? 4.390 -0.580 10.563 1.00 96.19 92 LYS A O 1
ATOM 744 N N . SER A 1 93 ? 6.325 -0.719 9.434 1.00 97.19 93 SER A N 1
ATOM 745 C CA . SER A 1 93 ? 7.147 -1.058 10.597 1.00 97.19 93 SER A CA 1
ATOM 746 C C . SER A 1 93 ? 7.242 0.102 11.590 1.00 97.19 93 SER A C 1
ATOM 748 O O . SER A 1 93 ? 7.105 -0.131 12.788 1.00 97.19 93 SER A O 1
ATOM 750 N N . GLU A 1 94 ? 7.421 1.339 11.120 1.00 97.19 94 GLU A N 1
ATOM 751 C CA . GLU A 1 94 ? 7.424 2.522 11.991 1.00 97.19 94 GLU A CA 1
ATOM 752 C C . GLU A 1 94 ? 6.089 2.662 12.737 1.00 97.19 94 GLU A C 1
ATOM 754 O O . GLU A 1 94 ? 6.065 2.817 13.955 1.00 97.19 94 GLU A O 1
ATOM 759 N N . ILE A 1 95 ? 4.969 2.520 12.024 1.00 96.31 95 ILE A N 1
ATOM 760 C CA . ILE A 1 95 ? 3.630 2.681 12.604 1.00 96.31 95 ILE A CA 1
ATOM 761 C C . ILE A 1 95 ? 3.299 1.543 13.576 1.00 96.31 95 ILE A C 1
ATOM 763 O O . ILE A 1 95 ? 2.848 1.794 14.685 1.00 96.31 95 ILE A O 1
ATOM 767 N N . THR A 1 96 ? 3.521 0.286 13.183 1.00 95.25 96 THR A N 1
ATOM 768 C CA . THR A 1 96 ? 3.028 -0.875 13.952 1.00 95.25 96 THR A CA 1
ATOM 769 C C . THR A 1 96 ? 4.015 -1.397 14.990 1.00 95.25 96 THR A C 1
ATOM 771 O O . THR A 1 96 ? 3.593 -1.815 16.064 1.00 95.25 96 THR A O 1
ATOM 774 N N . LYS A 1 97 ? 5.322 -1.390 14.688 1.00 95.75 97 LYS A N 1
ATOM 775 C CA . LYS A 1 97 ? 6.354 -1.938 15.583 1.00 95.75 97 LYS A CA 1
ATOM 776 C C . LYS A 1 97 ? 6.992 -0.865 16.444 1.00 95.75 97 LYS A C 1
ATOM 778 O O . LYS A 1 97 ? 7.145 -1.075 17.638 1.00 95.75 97 LYS A O 1
ATOM 783 N N . LYS A 1 98 ? 7.371 0.264 15.838 1.00 97.06 98 LYS A N 1
ATOM 784 C CA . LYS A 1 98 ? 7.936 1.390 16.595 1.00 97.06 98 LYS A CA 1
ATOM 785 C C . LYS A 1 98 ? 6.870 2.269 17.239 1.00 97.06 98 LYS A C 1
ATOM 787 O O . LYS A 1 98 ? 7.220 3.083 18.082 1.00 97.06 98 LYS A O 1
ATOM 792 N N . GLN A 1 99 ? 5.600 2.088 16.862 1.00 95.81 99 GLN A N 1
ATOM 793 C CA . GLN A 1 99 ? 4.454 2.752 17.483 1.00 95.81 99 GLN A CA 1
ATOM 794 C C . GLN A 1 99 ? 4.619 4.277 17.521 1.00 95.81 99 GLN A C 1
ATOM 796 O O . GLN A 1 99 ? 4.310 4.920 18.519 1.00 95.81 99 GLN A O 1
ATOM 801 N N . ILE A 1 100 ? 5.098 4.871 16.419 1.00 97.00 100 ILE A N 1
ATOM 802 C CA . ILE A 1 100 ? 5.364 6.322 16.343 1.00 97.00 100 ILE A CA 1
ATOM 803 C C . ILE A 1 100 ? 4.112 7.189 16.571 1.00 97.00 100 ILE A C 1
ATOM 805 O O . ILE A 1 100 ? 4.234 8.363 16.902 1.00 97.00 100 ILE A O 1
ATOM 809 N N . PHE A 1 101 ? 2.920 6.607 16.414 1.00 95.69 101 PHE A N 1
ATOM 810 C CA . PHE A 1 101 ? 1.624 7.231 16.702 1.00 95.69 101 PHE A CA 1
ATOM 811 C C . PHE A 1 101 ? 0.889 6.555 17.873 1.00 95.69 101 PHE A C 1
ATOM 813 O O . PHE A 1 101 ? -0.315 6.723 18.033 1.00 95.69 101 PHE A O 1
ATOM 820 N N . GLY A 1 102 ? 1.603 5.769 18.680 1.00 96.06 102 GLY A N 1
ATOM 821 C CA . GLY A 1 102 ? 1.041 4.932 19.734 1.00 96.06 102 GLY A CA 1
ATOM 822 C C . GLY A 1 102 ? 0.680 3.508 19.278 1.00 96.06 102 GLY A C 1
ATOM 823 O O . GLY A 1 102 ? 0.957 3.113 18.139 1.00 96.06 102 GLY A O 1
ATOM 824 N N . PRO A 1 103 ? 0.107 2.697 20.186 1.00 95.94 103 PRO A N 1
ATOM 825 C CA . PRO A 1 103 ? -0.229 1.302 19.920 1.00 95.94 103 PRO A CA 1
ATOM 826 C C . PRO A 1 103 ? -1.298 1.145 18.832 1.00 95.94 103 PRO A C 1
ATOM 828 O O . PRO A 1 103 ? -2.328 1.813 18.849 1.00 95.94 103 PRO A O 1
ATOM 831 N N . VAL A 1 104 ? -1.084 0.203 17.910 1.00 95.81 104 VAL A N 1
ATOM 832 C CA . VAL A 1 104 ? -2.024 -0.085 16.817 1.00 95.81 104 VAL A CA 1
ATOM 833 C C . VAL A 1 104 ? -2.921 -1.262 17.191 1.00 95.81 104 VAL A C 1
ATOM 835 O O . VAL A 1 104 ? -2.446 -2.391 17.297 1.00 95.81 104 VAL A O 1
ATOM 838 N N . ILE A 1 105 ? -4.222 -1.007 17.348 1.00 95.19 105 ILE A N 1
ATOM 839 C CA . ILE A 1 105 ? -5.224 -2.038 17.676 1.00 95.19 105 ILE A CA 1
ATOM 840 C C . ILE A 1 105 ? -5.693 -2.781 16.416 1.00 95.19 105 IL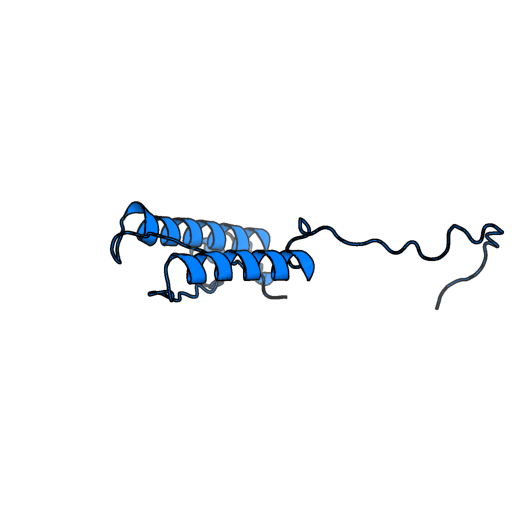E A C 1
ATOM 842 O O . ILE A 1 105 ? -5.831 -4.003 16.421 1.00 95.19 105 ILE A O 1
ATOM 846 N N . ALA A 1 106 ? -5.918 -2.051 15.323 1.00 94.44 106 ALA A N 1
ATOM 847 C CA . ALA A 1 106 ? -6.304 -2.608 14.035 1.00 94.44 106 ALA A CA 1
ATOM 848 C C . ALA A 1 106 ? -5.721 -1.770 12.893 1.00 94.44 106 ALA A C 1
ATOM 850 O O . ALA A 1 106 ? -5.547 -0.559 13.017 1.00 94.44 106 ALA A O 1
ATOM 851 N N . CYS A 1 107 ? -5.412 -2.416 11.771 1.00 94.12 107 CYS A N 1
ATOM 852 C CA . CYS A 1 107 ? -4.903 -1.750 10.578 1.00 94.12 107 CYS A CA 1
ATOM 853 C C . CYS A 1 107 ? -5.382 -2.500 9.336 1.00 94.12 107 CYS A C 1
ATOM 855 O O . CYS A 1 107 ? -5.195 -3.711 9.222 1.00 94.12 107 CYS A O 1
ATOM 857 N N . VAL A 1 108 ? -5.953 -1.758 8.393 1.00 94.12 108 VAL A N 1
ATOM 858 C CA . VAL A 1 108 ? -6.257 -2.215 7.037 1.00 94.12 108 VAL A CA 1
ATOM 859 C C . VAL A 1 108 ? -5.553 -1.282 6.062 1.00 94.12 108 VAL A C 1
ATOM 861 O O . VAL A 1 108 ? -5.414 -0.089 6.324 1.00 94.12 108 VAL A O 1
ATOM 864 N N . TYR A 1 109 ? -5.063 -1.822 4.953 1.00 93.44 109 TYR A N 1
ATOM 865 C CA . TYR A 1 109 ? -4.463 -1.025 3.892 1.00 93.44 109 TYR A CA 1
ATOM 866 C C . TYR A 1 109 ? -4.707 -1.687 2.544 1.00 93.44 109 TYR A C 1
ATOM 868 O O . TYR A 1 109 ? -4.855 -2.907 2.443 1.00 93.44 109 TYR A O 1
ATOM 876 N N . VAL A 1 110 ? -4.701 -0.865 1.504 1.00 91.94 110 VAL A N 1
ATOM 877 C CA . VAL A 1 110 ? -4.774 -1.297 0.113 1.00 91.94 110 VAL A CA 1
ATOM 878 C C . VAL A 1 110 ? -3.599 -0.709 -0.655 1.00 91.94 110 VAL A C 1
ATOM 880 O O . VAL A 1 110 ? -3.030 0.309 -0.267 1.00 91.94 110 VAL A O 1
ATOM 883 N N . ILE A 1 111 ? -3.201 -1.396 -1.719 1.00 91.56 111 ILE A N 1
ATOM 884 C CA . ILE A 1 111 ? -2.213 -0.905 -2.675 1.00 91.56 111 ILE A CA 1
ATOM 885 C C . ILE A 1 111 ? -2.926 -0.837 -4.014 1.00 91.56 111 ILE A C 1
ATOM 887 O O . ILE A 1 111 ? -3.489 -1.840 -4.458 1.00 91.56 111 ILE A O 1
ATOM 891 N N . GLU A 1 112 ? -2.874 0.328 -4.642 1.00 88.62 112 GLU A N 1
ATOM 892 C CA . GLU A 1 112 ? -3.421 0.560 -5.970 1.00 88.62 112 GLU A CA 1
ATOM 893 C C . GLU A 1 112 ? -2.282 0.867 -6.934 1.00 88.62 112 GLU A C 1
ATOM 895 O O . GLU A 1 112 ? -1.391 1.667 -6.638 1.00 88.62 112 GLU A O 1
ATOM 900 N N . PHE A 1 113 ? -2.308 0.209 -8.088 1.00 85.69 113 PHE A N 1
ATOM 901 C CA . PHE A 1 113 ? -1.405 0.510 -9.188 1.00 85.69 113 PHE A CA 1
ATOM 902 C C . PHE A 1 113 ? -2.108 1.480 -10.126 1.00 85.69 113 PHE A C 1
ATOM 904 O O . PHE A 1 113 ? -3.231 1.220 -10.562 1.00 85.69 113 PHE A O 1
ATOM 911 N N . GLN A 1 114 ? -1.443 2.593 -10.420 1.00 80.19 114 GLN A N 1
ATOM 912 C CA . GLN A 1 114 ? -1.898 3.513 -11.455 1.00 80.19 114 GLN A CA 1
ATOM 913 C C . GLN A 1 114 ? -1.783 2.805 -12.813 1.00 80.19 114 GLN A C 1
ATOM 915 O O . GLN A 1 114 ? -0.794 2.106 -13.053 1.00 80.19 114 GLN A O 1
ATOM 920 N N . LYS A 1 115 ? -2.829 2.923 -13.633 1.00 66.44 115 LYS A N 1
ATOM 921 C CA . LYS A 1 115 ? -2.901 2.348 -14.982 1.00 66.44 115 LYS A CA 1
ATOM 922 C C . LYS A 1 115 ? -2.349 3.311 -16.020 1.00 66.44 115 LYS A C 1
ATOM 924 O O . LYS A 1 115 ? -2.475 4.533 -15.790 1.00 66.44 115 LYS A O 1
#

Foldseek 3Di:
DDDDDDDDPDPPPPDDDDDDDLVPPPDPNVVVVLVVVVVVCCVVPNDDPDDDDDDQDCPDPQNVVPADVPGGSVNCVVSSVVVSVVVVVVVCCCCDVVVVVHHDPDDDDDDDDDD

Radius of gyration: 21.95 Å; chains: 1; bounding box: 45×39×61 Å

InterPro domains:
  IPR025476 Helitron helicase-like domain [PF14214] (12-115)

Secondary structure (DSSP, 8-state):
----------TTSS---PPPPTTSTTSHHHHHHHHHHHHHHHHHH-S-S--------TT-HHHHTTPPTT--GGG-HHHHHHHHHHHHHHHHHHHHTS-BTB--S----------